Protein AF-A0A914JW72-F1 (afdb_monomer_lite)

Sequence (119 aa):
NEKEREMNERCKRDIVCTEKDLTGPKICGTNGKTYQNPCELKRIFCFGLPVEMHNMGDCHDVERCPLEREFQLKLIKSNSTHYANEFVPMCNKTTNFYAYVQFMDKIVCNVKRNIYWEK

Radius of gyration: 16.8 Å; chains: 1; bounding box: 37×46×36 Å

Foldseek 3Di:
DVVVVVLCVCLPLVNQDDPCQVVADWFQKLLLAIDRGNSRQSSCVSSPQVIDTPGTHHRDQLVNLVSNLVSLVVCVVVVVPPPNPQFRFDADPPRSHTDPDGDRDVPPDDDDDDDDDDD

pLDDT: mean 83.59, std 19.4, range [27.67, 98.5]

Structure (mmCIF, N/CA/C/O backbone):
data_AF-A0A914JW72-F1
#
_entry.id   AF-A0A914JW72-F1
#
loop_
_atom_site.group_PDB
_atom_site.id
_atom_site.type_symbol
_atom_site.label_atom_id
_atom_site.label_alt_id
_atom_site.label_comp_id
_atom_site.label_asym_id
_atom_site.label_entity_id
_atom_site.label_seq_id
_atom_site.pdbx_PDB_ins_code
_atom_site.Cartn_x
_atom_site.Cartn_y
_atom_site.Cartn_z
_atom_site.occupancy
_atom_site.B_iso_or_equiv
_atom_site.auth_seq_id
_atom_site.auth_comp_id
_atom_site.auth_asym_id
_atom_site.auth_atom_id
_atom_site.pdbx_PDB_model_num
ATOM 1 N N . ASN A 1 1 ? -11.280 -16.039 15.948 1.00 82.81 1 ASN A N 1
ATOM 2 C CA . ASN A 1 1 ? -10.621 -15.891 17.275 1.00 82.81 1 ASN A CA 1
ATOM 3 C C . ASN A 1 1 ? -11.270 -14.712 18.024 1.00 82.81 1 ASN A C 1
ATOM 5 O O . ASN A 1 1 ? -11.712 -13.795 17.349 1.00 82.81 1 ASN A O 1
ATOM 9 N N . GLU A 1 2 ? -11.398 -14.708 19.357 1.00 88.19 2 GLU A N 1
ATOM 10 C CA . GLU A 1 2 ? -11.986 -13.577 20.117 1.00 88.19 2 GLU A CA 1
ATOM 11 C C . GLU A 1 2 ? -11.246 -12.253 19.852 1.00 88.19 2 GLU A C 1
ATOM 13 O O . GLU A 1 2 ? -11.867 -11.267 19.464 1.00 88.19 2 GLU A O 1
ATOM 18 N N . LYS A 1 3 ? -9.908 -12.280 19.868 1.00 84.06 3 LYS A N 1
ATOM 19 C CA . LYS A 1 3 ? -9.056 -11.114 19.559 1.00 84.06 3 LYS A CA 1
ATOM 20 C C . LYS A 1 3 ? -9.248 -10.567 18.142 1.00 84.06 3 LYS A C 1
ATOM 22 O O . LYS A 1 3 ? -9.154 -9.371 17.893 1.00 84.06 3 LYS A O 1
ATOM 27 N N . GLU A 1 4 ? -9.509 -11.456 17.192 1.00 84.00 4 GLU A N 1
ATOM 28 C CA . GLU A 1 4 ? -9.767 -11.092 15.797 1.00 84.00 4 GLU A CA 1
ATOM 29 C C . GLU A 1 4 ? -11.133 -10.412 15.644 1.00 84.00 4 GLU A C 1
ATOM 31 O O . GLU A 1 4 ? -11.266 -9.464 14.873 1.00 84.00 4 GLU A O 1
ATOM 36 N N . ARG A 1 5 ? -12.138 -10.843 16.420 1.00 88.25 5 ARG A N 1
ATOM 37 C CA . ARG A 1 5 ? -13.443 -10.171 16.466 1.00 88.25 5 ARG A CA 1
ATOM 38 C C . ARG A 1 5 ? -13.309 -8.769 17.047 1.00 88.25 5 ARG A C 1
ATOM 40 O O . ARG A 1 5 ? -13.787 -7.831 16.425 1.00 88.25 5 ARG A O 1
ATOM 47 N N . GLU A 1 6 ? -12.605 -8.608 18.165 1.00 91.19 6 GLU A N 1
ATOM 48 C CA . GLU A 1 6 ? -12.342 -7.289 18.762 1.00 91.19 6 GLU A CA 1
ATOM 49 C C . GLU A 1 6 ? -11.617 -6.344 17.794 1.00 91.19 6 GLU A C 1
ATOM 51 O O . GLU A 1 6 ? -11.981 -5.175 17.657 1.00 91.19 6 GLU A O 1
ATOM 56 N N . MET A 1 7 ? -10.605 -6.849 17.083 1.00 89.19 7 MET A N 1
ATOM 57 C CA . MET A 1 7 ? -9.886 -6.078 16.069 1.00 89.19 7 MET A CA 1
ATOM 58 C C . MET A 1 7 ? -10.803 -5.679 14.905 1.00 89.19 7 MET A C 1
ATOM 60 O O . MET A 1 7 ? -10.785 -4.524 14.482 1.00 89.19 7 MET A O 1
ATOM 64 N N . ASN A 1 8 ? -11.640 -6.598 14.418 1.00 90.31 8 ASN A N 1
ATOM 65 C CA . ASN A 1 8 ? -12.617 -6.308 13.368 1.00 90.31 8 ASN A CA 1
ATOM 66 C C . ASN A 1 8 ? -13.645 -5.261 13.804 1.00 90.31 8 ASN A C 1
ATOM 68 O O . ASN A 1 8 ? -13.990 -4.404 12.996 1.00 90.31 8 ASN A O 1
ATOM 72 N N . GLU A 1 9 ? -14.095 -5.301 15.060 1.00 93.62 9 GLU A N 1
ATOM 73 C CA . GLU A 1 9 ? -15.003 -4.305 15.634 1.00 93.62 9 GLU A CA 1
ATOM 74 C C . GLU A 1 9 ? -14.349 -2.924 15.710 1.00 93.62 9 GLU A C 1
ATOM 76 O O . GLU A 1 9 ? -14.930 -1.951 15.240 1.00 93.62 9 GLU A O 1
ATOM 81 N N . ARG A 1 10 ? -13.106 -2.833 16.200 1.0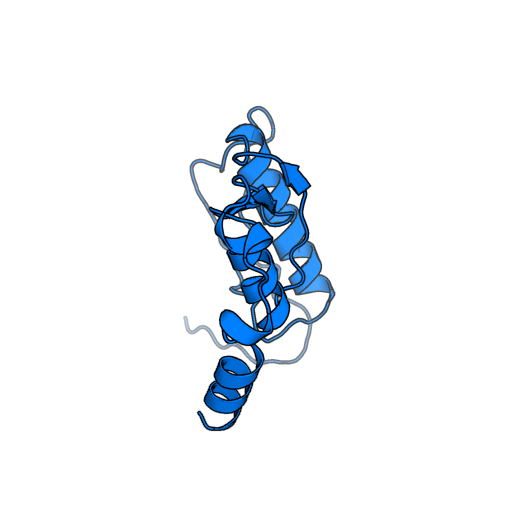0 94.12 10 ARG A N 1
ATOM 82 C CA . ARG A 1 10 ? -12.347 -1.570 16.255 1.00 94.12 10 ARG A CA 1
ATOM 83 C C . ARG A 1 10 ? -12.039 -0.987 14.877 1.00 94.12 10 ARG A C 1
ATOM 85 O O . ARG A 1 10 ? -12.025 0.229 14.720 1.00 94.12 10 ARG A O 1
ATOM 92 N N . CYS A 1 11 ? -11.788 -1.847 13.894 1.00 95.38 11 CYS A N 1
ATOM 93 C CA . CYS A 1 11 ? -11.430 -1.463 12.528 1.00 95.38 11 CYS A CA 1
ATOM 94 C C . CYS A 1 11 ? -12.614 -1.522 11.552 1.00 95.38 11 CYS A C 1
ATOM 96 O O . CYS A 1 11 ? -12.437 -1.640 10.326 1.00 95.38 11 CYS A O 1
ATOM 98 N N . LYS A 1 12 ? -13.838 -1.434 12.089 1.00 95.06 12 LYS A N 1
ATOM 99 C CA . LYS A 1 12 ? -15.044 -1.240 11.289 1.00 95.06 12 LYS A CA 1
ATOM 100 C C . LYS A 1 12 ? -14.927 0.033 10.463 1.00 95.06 12 LYS A C 1
ATOM 102 O O . LYS A 1 12 ? -14.403 1.054 10.904 1.00 95.06 12 LYS A O 1
ATOM 107 N N . ARG A 1 13 ? -15.455 -0.050 9.244 1.00 93.62 13 ARG A N 1
ATOM 108 C CA . ARG A 1 13 ? -15.454 1.045 8.271 1.00 93.62 13 ARG A CA 1
ATOM 109 C C . ARG A 1 13 ? -16.042 2.323 8.869 1.00 93.62 13 ARG A C 1
ATOM 111 O O . ARG A 1 13 ? -15.408 3.362 8.774 1.00 93.62 13 ARG A O 1
ATOM 118 N N . ASP A 1 14 ? -17.186 2.207 9.532 1.00 93.19 14 ASP A N 1
ATOM 119 C CA . ASP A 1 14 ? -17.943 3.352 10.052 1.00 93.19 14 ASP A CA 1
ATOM 120 C C . ASP A 1 14 ? -17.253 4.042 11.242 1.00 93.19 14 ASP A C 1
ATOM 122 O O . ASP A 1 14 ? -17.590 5.168 11.585 1.00 93.19 14 ASP A O 1
ATOM 126 N N . ILE A 1 15 ? -16.275 3.374 11.867 1.00 95.19 15 ILE A N 1
ATOM 127 C CA . ILE A 1 15 ? -15.476 3.924 12.971 1.00 95.19 15 ILE A CA 1
ATOM 128 C C . ILE A 1 15 ? -14.215 4.612 12.437 1.00 95.19 15 ILE A C 1
ATOM 130 O O . ILE A 1 15 ? -13.818 5.666 12.925 1.00 95.19 15 ILE A O 1
ATOM 134 N N . VAL A 1 16 ? -13.558 4.001 11.449 1.00 96.38 16 VAL A N 1
ATOM 135 C CA . VAL A 1 16 ? -12.233 4.425 10.966 1.00 96.38 16 VAL A CA 1
ATOM 136 C C . VAL A 1 16 ? -12.318 5.465 9.845 1.00 96.38 16 VAL A C 1
ATOM 138 O O . VAL A 1 16 ? -11.381 6.240 9.638 1.00 96.38 16 VAL A O 1
ATOM 141 N N . CYS A 1 17 ? -13.412 5.469 9.089 1.00 97.12 17 CYS A N 1
ATOM 142 C CA . CYS A 1 17 ? -13.530 6.232 7.856 1.00 97.12 17 CYS A CA 1
ATOM 143 C C . CYS A 1 17 ? -14.574 7.340 7.960 1.00 97.12 17 CYS A C 1
ATOM 145 O O . CYS A 1 17 ? -15.629 7.176 8.562 1.00 97.12 17 CYS A O 1
ATOM 147 N N . THR A 1 18 ? -14.293 8.455 7.291 1.00 97.00 18 THR A N 1
ATOM 148 C CA . THR A 1 18 ? -15.261 9.524 7.029 1.00 97.00 18 THR A CA 1
ATOM 149 C C . THR A 1 18 ? -15.895 9.352 5.650 1.00 97.00 18 THR A C 1
ATOM 151 O O . THR A 1 18 ? -15.366 8.644 4.792 1.00 97.00 18 THR A O 1
ATOM 154 N N . GLU A 1 19 ? -16.994 10.055 5.383 1.00 95.62 19 GLU A N 1
ATOM 155 C CA . GLU A 1 19 ? -17.646 10.040 4.066 1.00 95.62 19 GLU A CA 1
ATOM 156 C C . GLU A 1 19 ? -16.722 10.527 2.934 1.00 95.62 19 GLU A C 1
ATOM 158 O O . GLU A 1 19 ? -16.720 9.980 1.827 1.00 95.62 19 GLU A O 1
ATOM 163 N N . LYS A 1 20 ? -15.831 11.477 3.242 1.00 96.50 20 LYS A N 1
ATOM 164 C CA . LYS A 1 20 ? -14.778 11.929 2.324 1.00 96.50 20 LYS A CA 1
ATOM 165 C C . LYS A 1 20 ? -13.765 10.825 2.014 1.00 96.50 20 LYS A C 1
ATOM 167 O O . LYS A 1 20 ? -13.260 10.751 0.900 1.00 96.50 20 LYS A O 1
ATOM 172 N N . ASP A 1 21 ? -13.459 9.960 2.977 1.00 96.75 21 ASP A N 1
ATOM 173 C CA . ASP A 1 21 ? -12.527 8.850 2.759 1.00 96.75 21 ASP A CA 1
ATOM 174 C C . ASP A 1 21 ? -13.127 7.742 1.889 1.00 96.75 21 ASP A C 1
ATOM 176 O O . ASP A 1 21 ? -12.381 6.978 1.286 1.00 96.75 21 ASP A O 1
ATOM 180 N N . LEU A 1 22 ? -14.456 7.628 1.841 1.00 95.88 22 LEU A N 1
ATOM 181 C CA . LEU A 1 22 ? -15.161 6.640 1.019 1.00 95.88 22 LEU A CA 1
ATOM 182 C C . LEU A 1 22 ? -15.269 7.079 -0.444 1.00 95.88 22 LEU A C 1
ATOM 184 O O . LEU A 1 22 ? -15.171 6.249 -1.344 1.00 95.88 22 LEU A O 1
ATOM 188 N N . THR A 1 23 ? -15.454 8.381 -0.663 1.00 96.81 23 THR A N 1
ATOM 189 C CA . THR A 1 23 ? -15.604 9.015 -1.986 1.00 96.81 23 THR A CA 1
ATOM 190 C C . THR A 1 23 ? -14.303 9.619 -2.522 1.00 96.81 23 THR A C 1
ATOM 192 O O . THR A 1 23 ? -14.277 10.172 -3.620 1.00 96.81 23 THR A O 1
ATOM 195 N N . GLY A 1 24 ? -13.220 9.534 -1.746 1.00 96.12 24 GLY A N 1
ATOM 196 C CA . GLY A 1 24 ? -11.911 10.050 -2.121 1.00 96.12 24 GLY A CA 1
ATOM 197 C C . GLY A 1 24 ? -11.277 9.293 -3.295 1.00 96.12 24 GLY A C 1
ATOM 198 O O . GLY A 1 24 ? -11.691 8.179 -3.618 1.00 96.12 24 GLY A O 1
ATOM 199 N N . PRO A 1 25 ? -10.252 9.883 -3.932 1.00 97.06 25 PRO A N 1
ATOM 200 C CA . PRO A 1 25 ? -9.578 9.271 -5.069 1.00 97.06 25 PRO A CA 1
ATOM 201 C C . PRO A 1 25 ? -8.777 8.036 -4.648 1.00 97.06 25 PRO A C 1
ATOM 203 O O . PRO A 1 25 ? -8.454 7.856 -3.472 1.00 97.06 25 PRO A O 1
ATOM 206 N N . LYS A 1 26 ? -8.379 7.226 -5.631 1.00 98.38 26 LYS A N 1
ATOM 207 C CA . LYS A 1 26 ? -7.420 6.141 -5.411 1.00 98.38 26 LYS A CA 1
ATOM 208 C C . LYS A 1 26 ? -6.105 6.657 -4.831 1.00 98.38 26 LYS A C 1
ATOM 210 O O . LYS A 1 26 ? -5.714 7.805 -5.064 1.00 98.38 26 LYS A O 1
ATOM 215 N N . ILE A 1 27 ? -5.418 5.784 -4.104 1.00 98.06 27 ILE A N 1
ATOM 216 C CA . ILE A 1 27 ? -4.140 6.082 -3.462 1.00 98.06 27 ILE A CA 1
ATOM 217 C C . ILE A 1 27 ? -3.180 4.915 -3.648 1.00 98.06 27 ILE A C 1
ATOM 219 O O . ILE A 1 27 ? -3.547 3.760 -3.441 1.00 98.06 27 ILE A O 1
ATOM 223 N N . CYS A 1 28 ? -1.924 5.217 -3.940 1.00 98.50 28 CYS A N 1
ATOM 224 C CA . CYS A 1 28 ? -0.846 4.256 -3.856 1.00 98.50 28 CYS A CA 1
ATOM 225 C C . CYS A 1 28 ? -0.248 4.275 -2.448 1.00 98.50 28 CYS A C 1
ATOM 227 O O . CYS A 1 28 ? 0.099 5.333 -1.916 1.00 98.50 28 CYS A O 1
ATOM 229 N N . GLY A 1 29 ? -0.141 3.106 -1.823 1.00 98.12 29 GLY A N 1
ATOM 230 C CA . GLY A 1 29 ? 0.479 2.960 -0.514 1.00 98.12 29 GLY A CA 1
ATOM 231 C C . GLY A 1 29 ? 1.992 2.776 -0.586 1.00 98.12 29 GLY A C 1
ATOM 232 O O . GLY A 1 29 ? 2.539 2.322 -1.589 1.00 98.12 29 GLY A O 1
ATOM 233 N N . THR A 1 30 ? 2.669 3.015 0.535 1.00 97.38 30 THR A N 1
ATOM 234 C CA . THR A 1 30 ? 4.107 2.738 0.716 1.00 97.38 30 THR A CA 1
ATOM 235 C C . THR A 1 30 ? 4.475 1.262 0.577 1.00 97.38 30 THR A C 1
ATOM 237 O O . THR A 1 30 ? 5.653 0.936 0.504 1.00 97.38 30 THR A O 1
ATOM 240 N N . ASN A 1 31 ? 3.482 0.372 0.508 1.0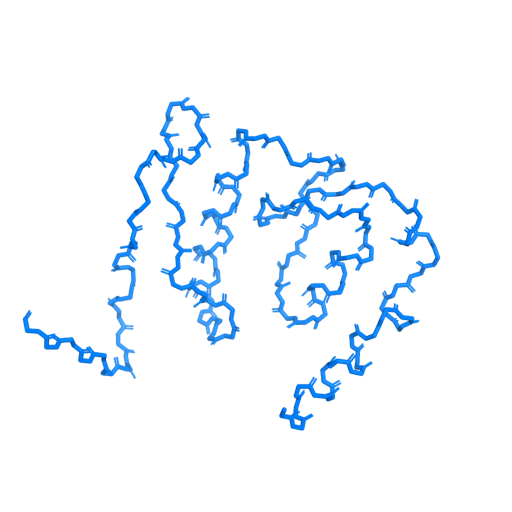0 95.75 31 ASN A N 1
ATOM 241 C CA . ASN A 1 31 ? 3.644 -1.051 0.228 1.00 95.75 31 ASN A CA 1
ATOM 242 C C . ASN A 1 31 ? 3.477 -1.418 -1.257 1.00 95.75 31 ASN A C 1
ATOM 244 O O . ASN A 1 31 ? 3.332 -2.596 -1.567 1.00 95.75 31 ASN A O 1
ATOM 248 N N . GLY A 1 32 ? 3.422 -0.437 -2.165 1.00 96.44 32 GLY A N 1
ATOM 249 C CA . GLY A 1 32 ? 3.287 -0.668 -3.608 1.00 96.44 32 GLY A CA 1
ATOM 250 C C . GLY A 1 32 ? 1.893 -1.125 -4.049 1.00 96.44 32 GLY A C 1
ATOM 251 O O . GLY A 1 32 ? 1.683 -1.423 -5.226 1.00 96.44 32 GLY A O 1
ATOM 252 N N . LYS A 1 33 ? 0.916 -1.166 -3.132 1.00 96.56 33 LYS A N 1
ATOM 253 C CA . LYS A 1 33 ? -0.474 -1.517 -3.434 1.00 96.56 33 LYS A CA 1
ATOM 254 C C . LYS A 1 33 ? -1.308 -0.267 -3.680 1.00 96.56 33 LYS A C 1
ATOM 256 O O . LYS A 1 33 ? -1.223 0.709 -2.941 1.00 96.56 33 LYS A O 1
ATOM 261 N N . THR A 1 34 ? -2.177 -0.338 -4.685 1.00 98.06 34 THR A N 1
ATOM 262 C CA . THR A 1 34 ? -3.215 0.674 -4.891 1.00 98.06 34 THR A CA 1
ATOM 263 C C . THR A 1 34 ? -4.461 0.358 -4.070 1.00 98.06 34 THR A C 1
ATOM 265 O O . THR A 1 34 ? -4.976 -0.762 -4.102 1.00 98.06 34 THR A O 1
ATOM 268 N N . TYR A 1 35 ? -4.951 1.371 -3.374 1.00 97.94 35 TYR A N 1
ATOM 269 C CA . TYR A 1 35 ? -6.190 1.390 -2.612 1.00 97.94 35 TYR A CA 1
ATOM 270 C C . TYR A 1 35 ? -7.231 2.200 -3.377 1.00 97.94 35 TYR A C 1
ATOM 272 O O . TYR A 1 35 ? -6.914 3.262 -3.918 1.00 97.94 35 TYR A O 1
ATOM 280 N N . GLN A 1 36 ? -8.470 1.710 -3.435 1.00 97.94 36 GLN A N 1
ATOM 281 C CA . GLN A 1 36 ? -9.525 2.356 -4.224 1.00 97.94 36 GLN A CA 1
ATOM 282 C C . GLN A 1 36 ? -9.910 3.728 -3.673 1.00 97.94 36 GLN A C 1
ATOM 284 O O . GLN A 1 36 ? -10.385 4.578 -4.420 1.00 97.94 36 GLN A O 1
ATOM 289 N N . ASN A 1 37 ? -9.693 3.941 -2.376 1.00 97.31 37 ASN A N 1
ATOM 290 C CA . ASN A 1 37 ? -9.964 5.190 -1.683 1.00 97.31 37 ASN A CA 1
ATOM 291 C C . ASN A 1 37 ? -9.124 5.286 -0.387 1.00 97.31 37 ASN A C 1
ATOM 293 O O . ASN A 1 37 ? -8.528 4.288 0.046 1.00 97.31 37 ASN A O 1
ATOM 297 N N . PRO A 1 38 ? -9.084 6.460 0.274 1.00 97.94 38 PRO A N 1
ATOM 298 C CA . PRO A 1 38 ? -8.382 6.624 1.547 1.00 97.94 38 PRO A CA 1
ATOM 299 C C . PRO A 1 38 ? -8.878 5.700 2.666 1.00 97.94 38 PRO A C 1
ATOM 301 O O . PRO A 1 38 ? -8.089 5.304 3.526 1.00 97.94 38 PRO A O 1
ATOM 304 N N . CYS A 1 39 ? -10.165 5.341 2.675 1.00 97.94 39 CYS A N 1
ATOM 305 C CA . CYS A 1 39 ? -10.730 4.479 3.712 1.00 97.94 39 CYS A CA 1
ATOM 306 C C . CYS A 1 39 ? -10.102 3.080 3.705 1.00 97.94 39 CYS A C 1
ATOM 308 O O . CYS A 1 39 ? -9.792 2.541 4.769 1.00 97.94 39 CYS A O 1
ATOM 310 N N . GLU A 1 40 ? -9.869 2.490 2.531 1.00 97.12 40 GLU A N 1
ATOM 311 C CA . GLU A 1 40 ? -9.205 1.187 2.434 1.00 97.12 40 GLU A CA 1
ATOM 312 C C . GLU A 1 40 ? -7.808 1.215 3.061 1.00 97.12 40 GLU A C 1
ATOM 314 O O . GLU A 1 40 ? -7.489 0.337 3.864 1.00 97.12 40 GLU A O 1
ATOM 319 N N . LEU A 1 41 ? -7.014 2.253 2.776 1.00 97.50 41 LEU A N 1
ATOM 320 C CA . LEU A 1 41 ? -5.687 2.429 3.370 1.00 97.50 41 LEU A CA 1
ATOM 321 C C . LEU A 1 41 ? -5.778 2.566 4.896 1.00 97.50 41 LEU A C 1
ATOM 323 O O . LEU A 1 41 ? -5.082 1.854 5.621 1.00 97.50 41 LEU A O 1
ATOM 327 N N . LYS A 1 42 ? -6.688 3.413 5.402 1.00 97.19 42 LYS A N 1
ATOM 328 C CA . LYS A 1 42 ? -6.892 3.598 6.851 1.00 97.19 42 LYS A CA 1
ATOM 329 C C . LYS A 1 42 ? -7.304 2.310 7.558 1.00 97.19 42 LYS A C 1
ATOM 331 O O . LYS A 1 42 ? -6.849 2.046 8.669 1.00 97.19 42 LYS A O 1
ATOM 336 N N . ARG A 1 43 ? -8.151 1.489 6.932 1.00 96.06 43 ARG A N 1
ATOM 337 C CA . ARG A 1 43 ? -8.544 0.195 7.505 1.00 96.06 43 ARG A CA 1
ATOM 338 C C . ARG A 1 43 ? -7.353 -0.745 7.611 1.00 96.06 43 ARG A C 1
ATOM 340 O O . ARG A 1 43 ? -7.169 -1.344 8.663 1.00 96.06 43 ARG A O 1
ATOM 347 N N . ILE A 1 44 ? -6.534 -0.843 6.566 1.00 94.56 44 ILE A N 1
ATOM 348 C CA . ILE A 1 44 ? -5.319 -1.667 6.593 1.00 94.56 44 ILE A CA 1
ATOM 349 C C . ILE A 1 44 ? -4.344 -1.190 7.675 1.00 94.56 44 ILE A C 1
ATOM 351 O O . ILE A 1 44 ? -3.823 -2.018 8.425 1.00 94.56 44 ILE A O 1
ATOM 355 N N . PHE A 1 45 ? -4.189 0.126 7.833 1.00 94.38 45 PHE A N 1
ATOM 356 C CA . PHE A 1 45 ? -3.438 0.705 8.945 1.00 94.38 45 PHE A CA 1
ATOM 357 C C . PHE A 1 45 ? -4.006 0.301 10.310 1.00 94.38 45 PHE A C 1
ATOM 359 O O . PHE A 1 45 ? -3.270 -0.166 11.178 1.00 94.38 45 PHE A O 1
ATOM 366 N N . CYS A 1 46 ? -5.326 0.397 10.491 1.00 95.38 46 CYS A N 1
ATOM 367 C CA . CYS A 1 46 ? -5.998 -0.003 11.730 1.00 95.38 46 CYS A CA 1
ATOM 368 C C . CYS A 1 46 ? -5.766 -1.482 12.078 1.00 95.38 46 CYS A C 1
ATOM 370 O O . CYS A 1 46 ? -5.536 -1.813 13.242 1.00 95.38 46 CYS A O 1
ATOM 372 N N . PHE A 1 47 ? -5.758 -2.363 11.073 1.00 92.06 47 PHE A N 1
ATOM 373 C CA . PHE A 1 47 ? -5.454 -3.786 11.246 1.00 92.06 47 PHE A CA 1
ATOM 374 C C . PHE A 1 47 ? -3.993 -4.065 11.639 1.00 92.06 47 PHE A C 1
ATOM 376 O O . PHE A 1 47 ? -3.634 -5.219 11.877 1.00 92.06 47 PHE A O 1
ATOM 383 N N . GLY A 1 48 ? -3.159 -3.029 11.763 1.00 89.50 48 GLY A N 1
ATOM 384 C CA . GLY A 1 48 ? -1.799 -3.105 12.288 1.00 89.50 48 GLY A CA 1
ATOM 385 C C . GLY A 1 48 ? -0.719 -3.190 11.215 1.00 89.50 48 GLY A C 1
ATOM 386 O O . GLY A 1 48 ? 0.440 -3.418 11.555 1.00 89.50 48 GLY A O 1
ATOM 387 N N . LEU A 1 49 ? -1.071 -3.017 9.938 1.00 90.69 49 LEU A N 1
ATOM 388 C CA . LEU A 1 49 ? -0.092 -2.920 8.862 1.00 90.69 49 LEU A CA 1
ATOM 389 C C . LEU A 1 49 ? 0.281 -1.440 8.670 1.00 90.69 49 LEU A C 1
ATOM 391 O O . LEU A 1 49 ? -0.571 -0.688 8.210 1.00 90.69 49 LEU A O 1
ATOM 395 N N . PRO A 1 50 ? 1.512 -0.994 8.983 1.00 92.62 50 PRO A N 1
ATOM 396 C CA . PRO A 1 50 ? 1.892 0.425 9.011 1.00 92.62 50 PRO A CA 1
ATOM 397 C C . PRO A 1 50 ? 2.100 1.008 7.599 1.00 92.62 50 PRO A C 1
ATOM 399 O O . PRO A 1 50 ? 3.166 1.519 7.267 1.00 92.62 50 PRO A O 1
ATOM 402 N N . VAL A 1 51 ? 1.096 0.871 6.733 1.00 94.88 51 VAL A N 1
ATOM 403 C CA . VAL A 1 51 ? 1.071 1.435 5.385 1.00 94.88 51 VAL A CA 1
ATOM 404 C C . VAL A 1 51 ? 0.656 2.900 5.442 1.00 94.88 51 VAL A C 1
ATOM 406 O O . VAL A 1 51 ? -0.290 3.275 6.131 1.00 94.88 51 VAL A O 1
ATOM 409 N N . GLU A 1 52 ? 1.349 3.720 4.668 1.00 96.69 52 GLU A N 1
ATOM 410 C CA . GLU A 1 52 ? 1.083 5.147 4.526 1.00 96.69 52 GLU A CA 1
ATOM 411 C C . GLU A 1 52 ? 0.819 5.465 3.054 1.00 96.69 52 GLU A C 1
ATOM 413 O O . GLU A 1 52 ? 1.046 4.631 2.176 1.00 96.69 52 GLU A O 1
ATOM 418 N N . MET A 1 53 ? 0.320 6.664 2.766 1.00 97.69 53 MET A N 1
ATOM 419 C CA . MET A 1 53 ? 0.182 7.133 1.388 1.00 97.69 53 MET A CA 1
ATOM 420 C C . MET A 1 53 ? 1.566 7.425 0.797 1.00 97.69 53 MET A C 1
ATOM 422 O O . MET A 1 53 ? 2.305 8.237 1.346 1.00 97.69 53 MET A O 1
ATOM 426 N N . HIS A 1 54 ? 1.885 6.810 -0.342 1.00 97.75 54 HIS A N 1
ATOM 427 C CA . HIS A 1 54 ? 3.067 7.138 -1.138 1.00 97.75 54 HIS A CA 1
ATOM 428 C C . HIS A 1 54 ? 2.769 8.271 -2.129 1.00 97.75 54 HIS A C 1
ATOM 430 O O . HIS A 1 54 ? 3.435 9.303 -2.117 1.00 97.75 54 HIS A O 1
ATOM 436 N N . ASN A 1 55 ? 1.717 8.112 -2.935 1.00 96.94 55 ASN A N 1
ATOM 437 C CA . ASN A 1 55 ? 1.239 9.120 -3.878 1.00 96.94 55 ASN A CA 1
ATOM 438 C C . ASN A 1 55 ? -0.278 9.010 -4.087 1.00 96.94 55 ASN A C 1
ATOM 440 O O . ASN A 1 55 ? -0.893 7.966 -3.858 1.00 96.94 55 ASN A O 1
ATOM 444 N N . MET A 1 56 ? -0.890 10.112 -4.522 1.00 97.50 56 MET A N 1
ATOM 445 C CA . MET A 1 56 ? -2.287 10.123 -4.958 1.00 97.50 56 MET A CA 1
ATOM 446 C C . MET A 1 56 ? -2.407 9.446 -6.333 1.00 97.50 56 MET A C 1
ATOM 448 O O . MET A 1 56 ? -1.541 9.634 -7.186 1.00 97.50 56 MET A O 1
ATOM 452 N N . GLY A 1 57 ? -3.488 8.696 -6.556 1.00 97.12 57 GLY A N 1
ATOM 453 C CA . GLY A 1 57 ? -3.712 7.911 -7.773 1.00 97.12 57 GLY A CA 1
ATOM 454 C C . GLY A 1 57 ? -3.291 6.445 -7.641 1.00 97.12 57 GLY A C 1
ATOM 455 O O . GLY A 1 57 ? -3.065 5.942 -6.543 1.00 97.12 57 GLY A O 1
ATOM 456 N N . ASP A 1 58 ? -3.240 5.739 -8.770 1.00 98.00 58 ASP A N 1
ATOM 457 C CA . ASP A 1 58 ? -2.753 4.359 -8.830 1.00 98.00 58 ASP A CA 1
ATOM 458 C C . ASP A 1 58 ? -1.220 4.302 -8.641 1.00 98.00 58 ASP A C 1
ATOM 460 O O . ASP A 1 58 ? -0.495 5.237 -8.981 1.00 98.00 58 ASP A O 1
ATOM 464 N N . CYS A 1 59 ? -0.702 3.179 -8.135 1.00 97.44 59 CYS A N 1
ATOM 465 C CA . CYS A 1 59 ? 0.740 2.926 -8.152 1.00 97.44 59 CYS A CA 1
ATOM 466 C C . CYS A 1 59 ? 1.198 2.663 -9.589 1.00 97.44 59 CYS A C 1
ATOM 468 O O . CYS A 1 59 ? 0.645 1.769 -10.249 1.00 97.44 59 CYS A O 1
ATOM 470 N N . HIS A 1 60 ? 2.246 3.351 -10.040 1.00 96.00 60 HIS A N 1
ATOM 471 C CA . HIS A 1 60 ? 2.880 3.058 -11.323 1.00 96.00 60 HIS A CA 1
ATOM 472 C C . HIS A 1 60 ? 3.540 1.678 -11.293 1.00 96.00 60 HIS A C 1
ATOM 474 O O . HIS A 1 60 ? 4.186 1.324 -10.308 1.00 96.00 60 HIS A O 1
ATOM 480 N N . ASP A 1 61 ? 3.422 0.899 -12.371 1.00 93.25 61 ASP A N 1
ATOM 481 C CA . ASP A 1 61 ? 3.926 -0.484 -12.395 1.00 93.25 61 ASP A CA 1
ATOM 482 C C . ASP A 1 61 ? 5.428 -0.583 -12.076 1.00 93.25 61 ASP A C 1
ATOM 484 O O . ASP A 1 61 ? 5.850 -1.504 -11.377 1.00 93.25 61 ASP A O 1
ATOM 488 N N . VAL A 1 62 ? 6.215 0.404 -12.517 1.00 93.75 62 VAL A N 1
ATOM 489 C CA . VAL A 1 62 ? 7.662 0.499 -12.256 1.00 93.75 62 VAL A CA 1
ATOM 490 C C . VAL A 1 62 ? 8.007 0.810 -10.795 1.00 93.75 62 VAL A C 1
ATOM 492 O O . VAL A 1 62 ? 9.141 0.608 -10.382 1.00 93.75 62 VAL A O 1
ATOM 495 N N . GLU A 1 63 ? 7.057 1.292 -9.995 1.00 94.25 63 GLU A N 1
ATOM 496 C CA . GLU A 1 63 ? 7.267 1.637 -8.581 1.00 94.25 63 GLU A CA 1
ATOM 497 C C . GLU A 1 63 ? 6.754 0.543 -7.638 1.00 94.25 63 GLU A C 1
ATOM 499 O O . GLU A 1 63 ? 7.220 0.440 -6.504 1.00 94.25 63 GLU A O 1
ATOM 504 N N . ARG A 1 64 ? 5.844 -0.326 -8.100 1.00 95.44 64 ARG A N 1
ATOM 505 C CA . ARG A 1 64 ? 5.202 -1.348 -7.253 1.00 95.44 64 ARG A CA 1
ATOM 506 C C . ARG A 1 64 ? 6.200 -2.298 -6.604 1.00 95.44 64 ARG A C 1
ATOM 508 O O . ARG A 1 64 ? 6.178 -2.444 -5.386 1.00 95.44 64 ARG A O 1
ATOM 515 N N . CYS A 1 65 ? 7.085 -2.912 -7.393 1.00 95.00 65 CYS A N 1
ATOM 516 C CA . CYS A 1 65 ? 8.041 -3.876 -6.849 1.00 95.00 65 CYS A CA 1
ATOM 517 C C . CYS A 1 65 ? 9.025 -3.226 -5.858 1.00 95.00 65 CYS A C 1
ATOM 519 O O . CYS A 1 65 ? 9.168 -3.760 -4.756 1.00 95.00 65 CYS A O 1
ATOM 521 N N . PRO A 1 66 ? 9.679 -2.084 -6.170 1.00 95.62 66 PRO A N 1
ATOM 522 C CA . PRO A 1 66 ? 10.556 -1.409 -5.216 1.00 95.62 66 PRO A CA 1
ATOM 523 C C . PRO A 1 66 ? 9.856 -1.043 -3.904 1.00 95.62 66 PRO A C 1
ATOM 525 O O . PRO A 1 66 ? 10.403 -1.329 -2.838 1.00 95.62 66 PRO A O 1
ATOM 528 N N . LEU A 1 67 ? 8.643 -0.480 -3.976 1.00 96.31 67 LEU A N 1
ATOM 529 C CA . LEU A 1 67 ? 7.861 -0.103 -2.795 1.00 96.31 67 LEU A CA 1
ATOM 530 C C . LEU A 1 67 ? 7.494 -1.324 -1.951 1.00 96.31 67 LEU A C 1
ATOM 532 O O . LEU A 1 67 ? 7.720 -1.335 -0.743 1.00 96.31 67 LEU A O 1
ATOM 536 N N . GLU A 1 68 ? 6.979 -2.382 -2.579 1.00 93.38 68 GLU A N 1
ATOM 537 C CA . GLU A 1 68 ? 6.647 -3.620 -1.876 1.00 93.38 68 GLU A CA 1
ATOM 538 C C . GLU A 1 68 ? 7.894 -4.248 -1.239 1.00 93.38 68 GLU A C 1
ATOM 540 O O . GLU A 1 68 ? 7.879 -4.585 -0.054 1.00 93.38 68 GLU A O 1
ATOM 545 N N . ARG A 1 69 ? 9.007 -4.345 -1.980 1.00 92.00 69 ARG A N 1
ATOM 546 C CA . ARG A 1 69 ? 10.274 -4.888 -1.471 1.00 92.00 69 ARG A CA 1
ATOM 547 C C . ARG A 1 69 ? 10.766 -4.107 -0.256 1.00 92.00 69 ARG A C 1
ATOM 549 O O . ARG A 1 69 ? 11.124 -4.713 0.754 1.00 92.00 69 ARG A O 1
ATOM 556 N N . GLU A 1 70 ? 10.793 -2.779 -0.339 1.00 92.94 70 GLU A N 1
ATOM 557 C CA . GLU A 1 70 ? 11.223 -1.921 0.766 1.00 92.94 70 GLU A CA 1
ATOM 558 C C . GLU A 1 70 ? 10.315 -2.089 1.989 1.00 92.94 70 GLU A C 1
ATOM 560 O O . GLU A 1 70 ? 10.803 -2.229 3.115 1.00 92.94 70 GLU A O 1
ATOM 565 N N . PHE A 1 71 ? 9.002 -2.122 1.771 1.00 91.94 71 PHE A N 1
ATOM 566 C CA . PHE A 1 71 ? 8.015 -2.286 2.827 1.00 91.94 71 PHE A CA 1
ATOM 567 C C . PHE A 1 71 ? 8.173 -3.620 3.564 1.00 91.94 71 PHE A C 1
ATOM 569 O O . PHE A 1 71 ? 8.261 -3.633 4.793 1.00 91.94 71 PHE A O 1
ATOM 576 N N . GLN A 1 72 ? 8.308 -4.734 2.837 1.00 87.69 72 GLN A N 1
ATOM 577 C CA . GLN A 1 72 ? 8.511 -6.053 3.447 1.00 87.69 72 GLN A CA 1
ATOM 578 C C . GLN A 1 72 ? 9.824 -6.120 4.237 1.00 87.69 72 GLN A C 1
ATOM 580 O O . GLN A 1 72 ? 9.853 -6.603 5.369 1.00 87.69 72 GLN A O 1
ATOM 585 N N . LEU A 1 73 ? 10.910 -5.552 3.700 1.00 86.19 73 LEU A N 1
ATOM 586 C CA . LEU A 1 73 ? 12.187 -5.470 4.415 1.00 86.19 73 LEU A CA 1
ATOM 587 C C . LEU A 1 73 ? 12.079 -4.663 5.716 1.00 86.19 73 LEU A C 1
ATOM 589 O O . LEU A 1 73 ? 12.732 -5.017 6.700 1.00 86.19 73 LEU A O 1
ATOM 593 N N . LYS A 1 74 ? 11.270 -3.595 5.752 1.00 88.19 74 LYS A N 1
ATOM 594 C CA . LYS A 1 74 ? 11.007 -2.830 6.983 1.00 88.19 74 LYS A CA 1
ATOM 595 C C . LYS A 1 74 ? 10.261 -3.674 8.018 1.00 88.19 74 LYS A C 1
ATOM 597 O O . LYS A 1 74 ? 10.700 -3.708 9.164 1.00 88.19 74 LYS A O 1
ATOM 602 N N . LEU A 1 75 ? 9.212 -4.397 7.613 1.00 83.69 75 LEU A N 1
ATOM 603 C CA . LEU A 1 75 ? 8.431 -5.258 8.516 1.00 83.69 75 LEU A CA 1
ATOM 604 C C . LEU A 1 75 ? 9.256 -6.396 9.127 1.00 83.69 75 LEU A C 1
ATOM 606 O O . LEU A 1 75 ? 9.116 -6.714 10.311 1.00 83.69 75 LEU A O 1
ATOM 610 N N . ILE A 1 76 ? 10.140 -6.995 8.327 1.00 78.31 76 ILE A N 1
ATOM 611 C CA . ILE A 1 76 ? 11.049 -8.048 8.792 1.00 78.31 76 ILE A CA 1
ATOM 612 C C . ILE A 1 76 ? 12.021 -7.482 9.834 1.00 78.31 76 ILE A C 1
ATOM 614 O O . ILE A 1 76 ? 12.224 -8.086 10.887 1.00 78.31 76 ILE A O 1
ATOM 618 N N . LYS A 1 77 ? 12.580 -6.290 9.589 1.00 81.88 77 LYS A N 1
ATOM 619 C CA . LYS A 1 77 ? 13.483 -5.619 10.539 1.00 81.88 77 LYS A CA 1
ATOM 620 C C . LYS A 1 77 ? 12.783 -5.203 11.834 1.00 81.88 77 LYS A C 1
ATOM 622 O O . LYS A 1 77 ? 13.419 -5.222 12.883 1.00 81.88 77 LYS A O 1
ATOM 627 N N . SER A 1 78 ? 11.496 -4.856 11.789 1.00 76.75 78 SER A N 1
ATOM 628 C CA . SER A 1 78 ? 10.717 -4.473 12.974 1.00 76.75 78 SER A CA 1
ATOM 629 C C . SER A 1 78 ? 10.191 -5.657 13.796 1.00 76.75 78 SER A C 1
ATOM 631 O O . SER A 1 78 ? 9.450 -5.437 14.753 1.00 76.75 78 SER A O 1
ATOM 633 N N . ASN A 1 79 ? 10.566 -6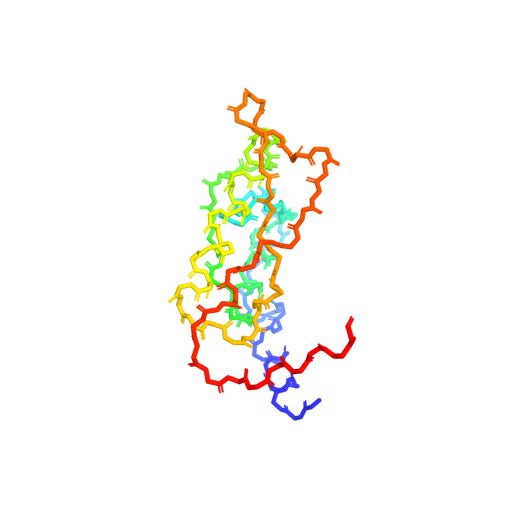.903 13.464 1.00 65.44 79 ASN A N 1
ATOM 634 C CA . ASN A 1 79 ? 10.110 -8.122 14.145 1.00 65.44 79 ASN A CA 1
ATOM 635 C C . ASN A 1 79 ? 8.568 -8.234 14.193 1.00 65.44 79 ASN A C 1
ATOM 637 O O . ASN A 1 79 ? 7.977 -8.715 15.166 1.00 65.44 79 ASN A O 1
ATOM 641 N N . SER A 1 80 ? 7.892 -7.746 13.145 1.00 62.34 80 SER A N 1
ATOM 642 C CA . SER A 1 80 ? 6.431 -7.727 13.049 1.00 62.34 80 SER A CA 1
ATOM 643 C C . SER A 1 80 ? 5.899 -9.118 12.696 1.00 62.34 80 SER A C 1
ATOM 645 O O . SER A 1 80 ? 5.583 -9.430 11.553 1.00 62.34 80 SER A O 1
ATOM 647 N N . THR A 1 81 ? 5.773 -9.966 13.716 1.00 54.72 81 THR A N 1
ATOM 648 C CA . THR A 1 81 ? 5.342 -11.377 13.623 1.00 54.72 81 THR A CA 1
ATOM 649 C C . THR A 1 81 ? 3.903 -11.608 13.127 1.00 54.72 81 THR A C 1
ATOM 651 O O . THR A 1 81 ? 3.478 -12.757 13.048 1.00 54.72 81 THR A O 1
ATOM 654 N N . HIS A 1 82 ? 3.147 -10.554 12.795 1.00 55.66 82 HIS A N 1
ATOM 655 C CA . HIS A 1 82 ? 1.711 -10.636 12.490 1.00 55.66 82 HIS A CA 1
ATOM 656 C C . HIS A 1 82 ? 1.357 -10.483 10.997 1.00 55.66 82 HIS A C 1
ATOM 658 O O . HIS A 1 82 ? 0.257 -10.854 10.606 1.00 55.66 82 HIS A O 1
ATOM 664 N N . TYR A 1 83 ? 2.275 -9.976 10.160 1.00 54.94 83 TYR A N 1
ATOM 665 C CA . TYR A 1 83 ? 2.040 -9.759 8.717 1.00 54.94 83 TYR A CA 1
ATOM 666 C C . TYR A 1 83 ? 3.248 -10.051 7.820 1.00 54.94 83 TYR A C 1
ATOM 668 O O . TYR A 1 83 ? 3.171 -9.843 6.609 1.00 54.94 83 TYR A O 1
ATOM 676 N N . ALA A 1 84 ? 4.352 -10.547 8.383 1.00 52.75 84 ALA A N 1
ATOM 677 C CA . ALA A 1 84 ? 5.469 -11.044 7.597 1.00 52.75 84 ALA A CA 1
ATOM 678 C C . ALA A 1 84 ? 5.078 -12.387 6.962 1.00 52.75 84 ALA A C 1
ATOM 680 O O . ALA A 1 84 ? 5.488 -13.451 7.418 1.00 52.75 84 ALA A O 1
ATOM 681 N N . ASN A 1 85 ? 4.277 -12.346 5.895 1.00 53.56 85 ASN A N 1
ATOM 682 C CA . ASN A 1 85 ? 4.470 -13.348 4.860 1.00 53.56 85 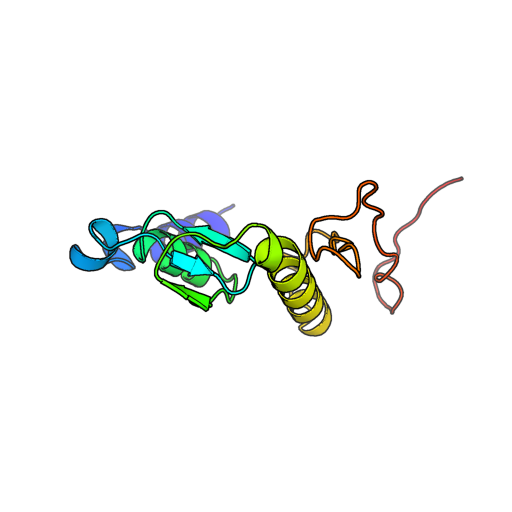ASN A CA 1
ATOM 683 C C . ASN A 1 85 ? 5.927 -13.180 4.444 1.00 53.56 85 ASN A C 1
ATOM 685 O O . ASN A 1 85 ? 6.337 -12.084 4.073 1.00 53.56 85 ASN A O 1
ATOM 689 N N . GLU A 1 86 ? 6.710 -14.236 4.606 1.00 67.56 86 GLU A N 1
ATOM 690 C CA . GLU A 1 86 ? 8.166 -14.301 4.443 1.00 67.56 86 GLU A CA 1
ATOM 691 C C . GLU A 1 86 ? 8.618 -14.092 2.982 1.00 67.56 86 GLU A C 1
ATOM 693 O O . GLU A 1 86 ? 9.602 -14.653 2.514 1.00 67.56 86 GLU A O 1
ATOM 698 N N . PHE A 1 87 ? 7.856 -13.315 2.219 1.00 79.38 87 PHE A N 1
ATOM 699 C CA . PHE A 1 87 ? 8.062 -13.035 0.822 1.00 79.38 87 PHE A CA 1
ATOM 700 C C . PHE A 1 87 ? 8.543 -11.598 0.658 1.00 79.38 87 PHE A C 1
ATOM 702 O O . PHE A 1 87 ? 7.808 -10.637 0.885 1.00 79.38 87 PHE A O 1
ATOM 709 N N . VAL A 1 88 ? 9.795 -11.464 0.233 1.00 86.00 88 VAL A N 1
ATOM 710 C CA . VAL A 1 88 ? 10.382 -10.197 -0.195 1.00 86.00 88 VAL A CA 1
ATOM 711 C C . VAL A 1 88 ? 10.547 -10.273 -1.715 1.00 86.00 88 VAL A C 1
ATOM 713 O O . VAL A 1 88 ? 11.404 -11.028 -2.177 1.00 86.00 88 VAL A O 1
ATOM 716 N N . PRO A 1 89 ? 9.762 -9.527 -2.515 1.00 89.06 89 PRO A N 1
ATOM 717 C CA . PRO A 1 89 ? 9.803 -9.664 -3.965 1.00 89.06 89 PRO A CA 1
ATOM 718 C C . PRO A 1 89 ? 11.146 -9.207 -4.523 1.00 89.06 89 PRO A C 1
ATOM 720 O O . PRO A 1 89 ? 11.705 -8.189 -4.107 1.00 89.06 89 PRO A O 1
ATOM 723 N N . MET A 1 90 ? 11.671 -9.942 -5.496 1.00 89.88 90 MET A N 1
ATOM 724 C CA . MET A 1 90 ? 12.830 -9.523 -6.274 1.00 89.88 90 MET A CA 1
ATOM 725 C C . MET A 1 90 ? 12.389 -8.590 -7.397 1.00 89.88 90 MET A C 1
ATOM 727 O O . MET A 1 90 ? 11.448 -8.897 -8.132 1.00 89.88 90 MET A O 1
ATOM 731 N N . CYS A 1 91 ? 13.112 -7.483 -7.566 1.00 92.06 91 CYS A N 1
ATOM 732 C CA . CYS A 1 91 ? 12.873 -6.515 -8.635 1.00 92.06 91 CYS A CA 1
ATOM 733 C C . CYS A 1 91 ? 14.004 -6.561 -9.660 1.00 92.06 91 CYS A C 1
ATOM 735 O O . CYS A 1 91 ? 15.180 -6.716 -9.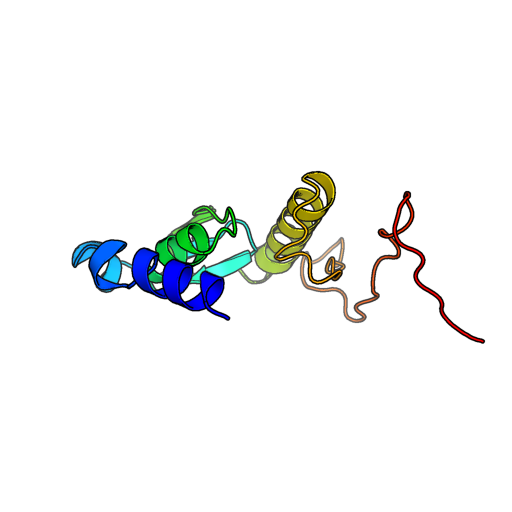313 1.00 92.06 91 CYS A O 1
ATOM 737 N N . ASN A 1 92 ? 13.653 -6.412 -10.933 1.00 93.25 92 ASN A N 1
ATOM 738 C CA . ASN A 1 92 ? 14.624 -6.236 -11.998 1.00 93.25 92 ASN A CA 1
ATOM 739 C C . ASN A 1 92 ? 15.345 -4.891 -11.810 1.00 93.25 92 ASN A C 1
ATOM 741 O O . ASN A 1 92 ? 14.700 -3.852 -11.721 1.00 93.25 92 ASN A O 1
ATOM 745 N N . LYS A 1 93 ? 16.682 -4.905 -11.783 1.00 88.25 93 LYS A N 1
ATOM 746 C CA . LYS A 1 93 ? 17.501 -3.705 -11.531 1.00 88.25 93 LYS A CA 1
ATOM 747 C C . LYS A 1 93 ? 17.438 -2.655 -12.645 1.00 88.25 93 LYS A C 1
ATOM 749 O O . LYS A 1 93 ? 17.795 -1.509 -12.408 1.00 88.25 93 LYS A O 1
ATOM 754 N N . THR A 1 94 ? 17.057 -3.054 -13.855 1.00 90.25 94 THR A N 1
ATOM 755 C CA . THR A 1 94 ? 16.993 -2.173 -15.026 1.00 90.25 94 THR A CA 1
ATOM 756 C C . THR A 1 94 ? 15.595 -1.609 -15.219 1.00 90.25 94 THR A C 1
ATOM 758 O O . THR A 1 94 ? 15.451 -0.446 -15.576 1.00 90.25 94 THR A O 1
ATOM 761 N N . THR A 1 95 ? 14.564 -2.427 -15.005 1.00 91.50 95 THR A N 1
ATOM 762 C CA . THR A 1 95 ? 13.188 -2.049 -15.345 1.00 91.50 95 THR A CA 1
ATOM 763 C C . THR A 1 95 ? 12.325 -1.730 -14.122 1.00 91.50 95 THR A C 1
ATOM 765 O O . THR A 1 95 ? 11.238 -1.192 -14.284 1.00 91.50 95 THR A O 1
ATOM 768 N N . ASN A 1 96 ? 12.783 -2.058 -12.908 1.00 90.12 96 ASN A N 1
ATOM 769 C CA . ASN A 1 96 ? 12.045 -1.969 -11.639 1.00 90.12 96 ASN A CA 1
ATOM 770 C C . ASN A 1 96 ? 10.723 -2.752 -11.581 1.00 90.12 96 ASN A C 1
ATOM 772 O O . ASN A 1 96 ? 10.035 -2.735 -10.566 1.00 90.12 96 ASN A O 1
ATOM 776 N N . PHE A 1 97 ? 10.389 -3.518 -12.616 1.00 92.81 97 PHE A N 1
ATOM 777 C CA . PHE A 1 97 ? 9.313 -4.496 -12.538 1.00 92.81 97 PHE A CA 1
ATOM 778 C C . PHE A 1 97 ? 9.730 -5.674 -11.657 1.00 92.81 97 PHE A C 1
ATOM 780 O O . PHE A 1 97 ? 10.916 -5.892 -11.380 1.00 92.81 97 PHE A O 1
ATOM 787 N N . TYR A 1 98 ? 8.749 -6.481 -11.262 1.00 90.88 98 TYR A N 1
ATOM 788 C CA . TYR A 1 98 ? 9.012 -7.779 -10.656 1.00 90.88 98 TYR A CA 1
ATOM 789 C C . TYR A 1 98 ? 9.968 -8.592 -11.533 1.00 90.88 98 TYR A C 1
ATOM 791 O O . TYR A 1 98 ? 9.843 -8.642 -12.759 1.00 90.88 98 TYR A O 1
ATOM 799 N N . ALA A 1 99 ? 10.944 -9.229 -10.894 1.00 89.75 99 ALA A N 1
ATOM 800 C CA . ALA A 1 99 ? 11.765 -10.225 -11.552 1.00 89.75 99 ALA A CA 1
ATOM 801 C C . ALA A 1 99 ? 10.867 -11.339 -12.109 1.00 89.75 99 ALA A C 1
ATOM 803 O O . ALA A 1 99 ? 9.877 -11.725 -11.485 1.00 89.75 99 ALA A O 1
ATOM 804 N N . TYR A 1 100 ? 11.245 -11.864 -13.274 1.00 84.50 100 TYR A N 1
ATOM 805 C CA . TYR A 1 100 ? 10.513 -12.940 -13.943 1.00 84.50 100 TYR A CA 1
ATOM 806 C C . TYR A 1 100 ? 10.379 -14.190 -13.060 1.00 84.50 100 TYR A C 1
ATOM 808 O O . TYR A 1 100 ? 9.356 -14.866 -13.087 1.00 84.50 100 TYR A O 1
ATOM 816 N N . VAL A 1 101 ? 11.401 -14.464 -12.242 1.00 84.06 101 VAL A N 1
ATOM 817 C CA . VAL A 1 101 ? 11.383 -15.520 -11.229 1.00 84.06 101 VAL A CA 1
ATOM 818 C C . VAL A 1 101 ? 11.453 -14.884 -9.847 1.00 84.06 101 VAL A C 1
ATOM 820 O O . VAL A 1 101 ? 12.350 -14.087 -9.571 1.00 84.06 101 VAL A O 1
ATOM 823 N N . GLN A 1 102 ? 10.503 -15.248 -8.990 1.00 83.38 102 GLN A N 1
ATOM 824 C CA . GLN A 1 102 ? 10.454 -14.849 -7.590 1.00 83.38 102 GLN A CA 1
ATOM 825 C C . GLN A 1 102 ? 10.973 -16.005 -6.737 1.00 83.38 102 GLN A C 1
ATOM 827 O O . GLN A 1 102 ? 10.416 -17.102 -6.765 1.00 83.38 102 GLN A O 1
ATOM 832 N N . PHE A 1 103 ? 12.046 -15.764 -5.991 1.00 71.12 103 PHE A N 1
ATOM 833 C CA . PHE A 1 103 ? 12.550 -16.704 -4.998 1.00 71.12 103 PHE A CA 1
ATOM 834 C C . PHE A 1 103 ? 12.170 -16.205 -3.609 1.00 71.12 103 PHE A C 1
ATOM 836 O O . PHE A 1 103 ? 12.128 -14.999 -3.370 1.00 71.12 103 PHE A O 1
ATOM 843 N N . MET A 1 104 ? 11.919 -17.129 -2.684 1.00 65.00 104 MET A N 1
ATOM 844 C CA . MET A 1 104 ? 11.868 -16.773 -1.271 1.00 65.00 104 MET A CA 1
ATOM 845 C C . MET A 1 104 ? 13.293 -16.424 -0.842 1.00 65.00 104 MET A C 1
ATOM 847 O O . MET A 1 104 ? 14.163 -17.297 -0.779 1.00 65.00 104 MET A O 1
ATOM 851 N N . ASP A 1 105 ? 13.550 -15.137 -0.614 1.00 57.19 105 ASP A N 1
ATOM 852 C CA . ASP A 1 105 ? 14.812 -14.688 -0.041 1.00 57.19 105 ASP A CA 1
ATOM 853 C C . ASP A 1 105 ? 14.965 -15.386 1.331 1.00 57.19 105 ASP A C 1
ATOM 855 O O . ASP A 1 105 ? 14.111 -15.232 2.203 1.00 57.19 105 ASP A O 1
ATOM 859 N N . LYS A 1 106 ? 16.048 -16.157 1.541 1.00 52.97 106 LYS A N 1
ATOM 860 C CA . LYS A 1 106 ? 16.397 -16.827 2.821 1.00 52.97 106 LYS A CA 1
ATOM 861 C C . LYS A 1 106 ? 16.786 -15.818 3.918 1.00 52.97 106 LYS A C 1
ATOM 863 O O . LYS A 1 106 ? 17.803 -15.968 4.592 1.00 52.97 106 LYS A O 1
ATOM 868 N N . ILE A 1 107 ? 16.029 -14.736 4.066 1.00 52.88 107 ILE A N 1
AT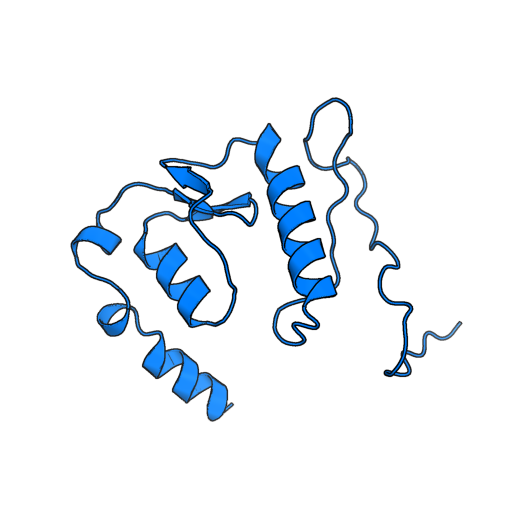OM 869 C CA . ILE A 1 107 ? 16.269 -13.688 5.060 1.00 52.88 107 ILE A CA 1
ATOM 870 C C . ILE A 1 107 ? 15.896 -14.192 6.468 1.00 52.88 107 ILE A C 1
ATOM 872 O O . ILE A 1 107 ? 16.379 -13.644 7.459 1.00 52.88 107 ILE A O 1
ATOM 876 N N . VAL A 1 108 ? 15.154 -15.301 6.590 1.00 53.03 108 VAL A N 1
ATOM 877 C CA . VAL A 1 108 ? 14.980 -16.015 7.865 1.00 53.03 108 VAL A CA 1
ATOM 878 C C . VAL A 1 108 ? 16.184 -16.904 8.144 1.00 53.03 108 VAL A C 1
ATOM 880 O O . VAL A 1 108 ? 16.175 -18.118 7.981 1.00 53.03 108 VAL A O 1
ATOM 883 N N . CYS A 1 109 ? 17.248 -16.265 8.611 1.00 38.78 109 CYS A N 1
ATOM 884 C CA . CYS A 1 109 ? 18.262 -16.920 9.422 1.00 38.78 109 CYS A CA 1
ATOM 885 C C . CYS A 1 109 ? 18.861 -15.895 10.390 1.00 38.78 109 CYS A C 1
ATOM 887 O O . CYS A 1 109 ? 19.968 -15.407 10.193 1.00 38.78 109 CYS A O 1
ATOM 889 N N . ASN A 1 110 ? 18.108 -15.551 11.444 1.00 38.69 110 ASN A N 1
ATOM 890 C CA . ASN A 1 110 ? 18.702 -15.256 12.750 1.00 38.69 110 ASN A CA 1
ATOM 891 C C . ASN A 1 110 ? 17.698 -15.419 13.915 1.00 38.69 110 ASN A C 1
ATOM 893 O O . ASN A 1 110 ? 16.906 -14.540 14.232 1.00 38.69 110 ASN A O 1
ATOM 897 N N . VAL A 1 111 ? 17.820 -16.593 14.548 1.00 45.38 111 VAL A N 1
ATOM 898 C CA . VAL A 1 111 ? 17.710 -16.906 15.989 1.00 45.38 111 VAL A CA 1
ATOM 899 C C . VAL A 1 111 ? 16.359 -16.695 16.701 1.00 45.38 111 VAL A C 1
ATOM 901 O O . VAL A 1 111 ? 16.131 -15.672 17.336 1.00 45.38 111 VAL A O 1
ATOM 904 N N . LYS A 1 112 ? 15.529 -17.759 16.699 1.00 39.84 112 LYS A N 1
ATOM 905 C CA . LYS A 1 112 ? 14.788 -18.351 17.857 1.00 39.84 112 LYS A CA 1
ATOM 906 C C . LYS A 1 112 ? 13.483 -19.086 17.497 1.00 39.84 112 LYS A C 1
ATOM 908 O O . LYS A 1 112 ? 12.621 -19.256 18.356 1.00 39.84 112 LYS A O 1
ATOM 913 N N . ARG A 1 113 ? 13.316 -19.608 16.282 1.00 43.78 113 ARG A N 1
ATOM 914 C CA . ARG A 1 113 ? 12.323 -20.670 16.050 1.00 43.78 113 ARG A CA 1
ATOM 915 C C . ARG A 1 113 ? 12.956 -21.763 15.209 1.00 43.78 113 ARG A C 1
ATOM 917 O O . ARG A 1 113 ? 13.407 -21.498 14.105 1.00 43.78 113 ARG A O 1
ATOM 924 N N . ASN A 1 114 ? 13.042 -22.961 15.785 1.00 31.69 114 ASN A N 1
ATOM 925 C CA . ASN A 1 114 ? 13.356 -24.182 15.057 1.00 31.69 114 ASN A CA 1
ATOM 926 C C . ASN A 1 114 ? 12.352 -24.308 13.915 1.00 31.69 114 ASN A C 1
ATOM 928 O O . ASN A 1 114 ? 11.165 -24.506 14.169 1.00 31.69 114 ASN A O 1
ATOM 932 N N . ILE A 1 115 ? 12.828 -24.182 12.684 1.00 36.78 115 ILE A N 1
ATOM 933 C CA . ILE A 1 115 ? 12.064 -24.579 11.513 1.00 36.78 115 ILE A CA 1
ATOM 934 C C . ILE A 1 115 ? 12.839 -25.749 10.924 1.00 36.78 115 ILE A C 1
ATOM 936 O O . ILE A 1 115 ? 13.914 -25.582 10.352 1.00 36.78 115 ILE A O 1
ATOM 940 N N . TYR A 1 116 ? 12.333 -26.948 11.194 1.00 31.03 116 TYR A N 1
ATOM 941 C CA . TYR A 1 116 ? 12.765 -28.159 10.519 1.00 31.03 116 TYR A CA 1
ATOM 942 C C . TYR A 1 116 ? 12.381 -28.058 9.049 1.00 31.03 116 TYR A C 1
ATOM 944 O O . TYR A 1 116 ? 11.248 -27.687 8.749 1.00 31.03 116 TYR A O 1
ATOM 952 N N . TRP A 1 117 ? 13.280 -28.481 8.168 1.00 29.05 117 TRP A N 1
ATOM 953 C CA . TRP A 1 117 ? 12.900 -29.031 6.873 1.00 29.05 117 TRP A CA 1
ATOM 954 C C . TRP A 1 117 ? 13.742 -30.292 6.632 1.00 29.05 117 TRP A C 1
ATOM 956 O O . TRP A 1 117 ? 14.948 -30.214 6.419 1.00 29.05 117 TRP A O 1
ATOM 966 N N . GLU A 1 118 ? 13.091 -31.449 6.767 1.00 27.67 118 GLU A N 1
ATOM 967 C CA . GLU A 1 118 ? 13.497 -32.741 6.191 1.00 27.67 118 GLU A CA 1
ATOM 968 C C . GLU A 1 118 ? 13.214 -32.692 4.673 1.00 27.67 118 GLU A C 1
ATOM 970 O O . GLU A 1 118 ? 12.185 -32.138 4.287 1.00 27.67 118 GLU A O 1
ATOM 975 N N . LYS A 1 119 ? 14.010 -33.218 3.735 1.00 36.47 119 LYS A N 1
ATOM 976 C CA . LYS A 1 119 ? 15.316 -33.898 3.717 1.00 36.47 119 LYS A CA 1
ATOM 977 C C . LYS A 1 119 ? 16.198 -33.236 2.656 1.00 36.47 119 LYS A C 1
ATOM 979 O O . LYS A 1 119 ? 15.621 -32.750 1.656 1.00 36.47 119 LYS A O 1
#

Secondary structure (DSSP, 8-state):
-HHHHHHHHHT-HHHH--HHHHHSPPEEETTS-EESSHHHHHHHHHTT----EEEESSPPHHHHHHHHHHHHHHHHHTT-TTT--S----B-TTT-SBPSS--------SSS-------